Protein AF-A0A258KJ62-F1 (afdb_monomer_lite)

Radius of gyration: 13.95 Å; chains: 1; bounding box: 26×23×43 Å

Structure (mmCIF, N/CA/C/O backbone):
data_AF-A0A258KJ62-F1
#
_entry.id   AF-A0A258KJ62-F1
#
loop_
_atom_site.group_PDB
_atom_site.id
_atom_site.type_symbol
_atom_site.label_atom_id
_atom_site.label_alt_id
_atom_site.label_comp_id
_atom_site.label_asym_id
_atom_site.label_entity_id
_atom_site.label_seq_id
_atom_site.pdbx_PDB_ins_code
_atom_site.Cartn_x
_atom_site.Cartn_y
_atom_site.Cartn_z
_atom_site.occupancy
_atom_site.B_iso_or_equiv
_atom_site.auth_seq_id
_atom_site.auth_comp_id
_atom_site.auth_asym_id
_atom_site.auth_atom_id
_atom_site.pdbx_PDB_model_num
ATOM 1 N N . ARG A 1 1 ? 12.351 -1.008 -26.833 1.00 57.28 1 ARG A N 1
ATOM 2 C CA . ARG A 1 1 ? 11.408 -1.395 -25.752 1.00 57.28 1 ARG A CA 1
ATOM 3 C C . ARG A 1 1 ? 11.722 -0.534 -24.542 1.00 57.28 1 ARG A C 1
ATOM 5 O O . ARG A 1 1 ? 12.881 -0.507 -24.139 1.00 57.28 1 ARG A O 1
ATOM 12 N N . GLY A 1 2 ? 10.756 0.258 -24.082 1.00 83.12 2 GLY A N 1
ATOM 13 C CA . GLY A 1 2 ? 10.977 1.288 -23.066 1.00 83.12 2 GLY A CA 1
ATOM 14 C C . GLY A 1 2 ? 10.874 0.707 -21.660 1.00 83.12 2 GLY A C 1
ATOM 15 O O . GLY A 1 2 ? 10.039 -0.154 -21.397 1.00 83.12 2 GLY A O 1
ATOM 16 N N . ARG A 1 3 ? 11.726 1.164 -20.741 1.00 90.88 3 ARG A N 1
ATOM 17 C CA . ARG A 1 3 ? 11.482 0.942 -19.311 1.00 90.88 3 ARG A CA 1
ATOM 18 C C . ARG A 1 3 ? 10.409 1.925 -18.861 1.00 90.88 3 ARG A C 1
ATOM 20 O O . ARG A 1 3 ? 10.545 3.125 -19.085 1.00 90.88 3 ARG A O 1
ATOM 27 N N . VAL A 1 4 ? 9.362 1.417 -18.224 1.00 95.69 4 VAL A N 1
ATOM 28 C CA . VAL A 1 4 ? 8.312 2.226 -17.609 1.00 95.69 4 VAL A CA 1
ATOM 29 C C . VAL A 1 4 ? 8.648 2.376 -16.137 1.00 95.69 4 VAL A C 1
ATOM 31 O O . VAL A 1 4 ? 8.802 1.380 -15.437 1.00 95.69 4 VAL A O 1
ATOM 34 N N . ARG A 1 5 ? 8.733 3.619 -15.660 1.00 97.00 5 ARG A N 1
ATOM 35 C CA . ARG A 1 5 ? 8.884 3.949 -14.240 1.00 97.00 5 ARG A CA 1
ATOM 36 C C . ARG A 1 5 ? 7.620 4.650 -13.760 1.00 97.00 5 ARG A C 1
ATOM 38 O O . ARG A 1 5 ? 7.193 5.620 -14.380 1.00 97.00 5 ARG A O 1
ATOM 45 N N . ARG A 1 6 ? 7.023 4.166 -12.671 1.00 97.31 6 ARG A N 1
ATOM 46 C CA . ARG A 1 6 ? 5.823 4.765 -12.068 1.00 97.31 6 ARG A CA 1
ATOM 47 C C . ARG A 1 6 ? 6.040 5.044 -10.593 1.00 97.31 6 ARG A C 1
ATOM 49 O O . ARG A 1 6 ? 6.531 4.178 -9.87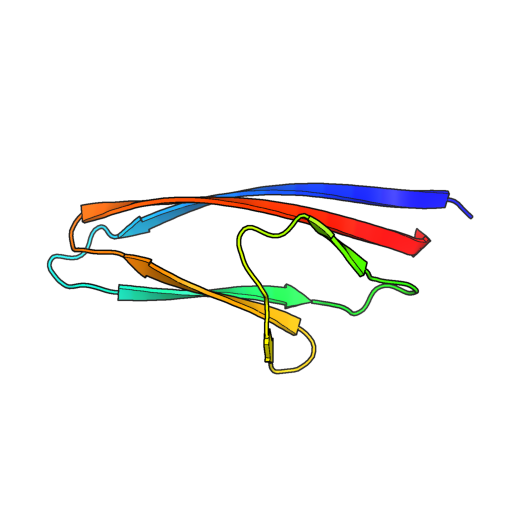0 1.00 97.31 6 ARG A O 1
ATOM 56 N N . SER A 1 7 ? 5.635 6.234 -10.175 1.00 98.12 7 SER A N 1
ATOM 57 C CA . SER A 1 7 ? 5.569 6.642 -8.775 1.00 98.12 7 SER A CA 1
ATOM 58 C C . SER A 1 7 ? 4.121 6.569 -8.309 1.00 98.12 7 SER A C 1
ATOM 60 O O . SER A 1 7 ? 3.224 7.004 -9.030 1.00 98.12 7 SER A O 1
ATOM 62 N N . TYR A 1 8 ? 3.907 6.025 -7.119 1.00 98.06 8 TYR A N 1
ATOM 63 C CA . TYR A 1 8 ? 2.606 5.940 -6.472 1.00 98.06 8 TYR A CA 1
ATOM 64 C C . TYR A 1 8 ? 2.659 6.663 -5.135 1.00 98.06 8 TYR A C 1
ATOM 66 O O . TYR A 1 8 ? 3.628 6.527 -4.385 1.00 98.06 8 TYR A O 1
ATOM 74 N N . GLU A 1 9 ? 1.588 7.388 -4.845 1.00 98.31 9 GLU A N 1
ATOM 75 C CA . GLU A 1 9 ? 1.310 8.009 -3.558 1.00 98.31 9 GLU A CA 1
ATOM 76 C C . GLU A 1 9 ? -0.100 7.596 -3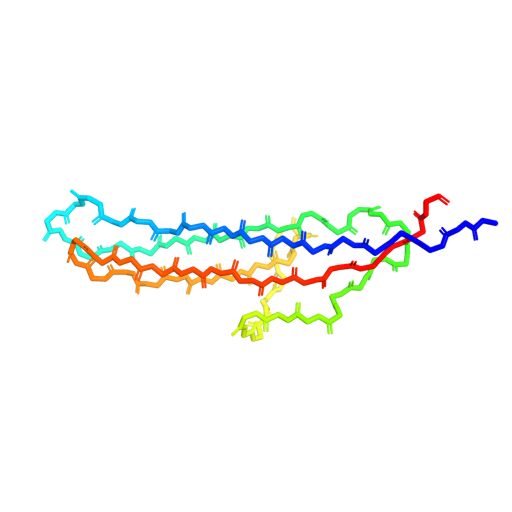.147 1.00 98.31 9 GLU A C 1
ATOM 78 O O . GLU A 1 9 ? -1.032 7.682 -3.948 1.00 98.31 9 GLU A O 1
ATOM 83 N N . ILE A 1 10 ? -0.230 7.043 -1.945 1.00 97.81 10 ILE A N 1
ATOM 84 C CA . ILE A 1 10 ? -1.476 6.477 -1.435 1.00 97.81 10 ILE A CA 1
ATOM 85 C C . ILE A 1 10 ? -1.688 6.998 -0.023 1.00 97.81 10 ILE A C 1
ATOM 87 O O . ILE A 1 10 ? -0.885 6.715 0.866 1.00 97.81 10 ILE A O 1
ATOM 91 N N . ASP A 1 11 ? -2.794 7.700 0.186 1.00 98.00 11 ASP A N 1
ATOM 92 C CA . ASP A 1 11 ? -3.206 8.148 1.509 1.00 98.00 11 ASP A CA 1
ATOM 93 C C . ASP A 1 11 ? -4.054 7.078 2.193 1.00 98.00 11 ASP A C 1
ATOM 95 O O . ASP A 1 11 ? -5.107 6.666 1.701 1.00 98.00 11 ASP A O 1
ATOM 99 N N . LEU A 1 12 ? -3.589 6.625 3.353 1.00 97.88 12 LEU A N 1
ATOM 100 C CA . LEU A 1 12 ? -4.302 5.700 4.217 1.00 97.88 12 LEU A CA 1
ATOM 101 C C . LEU A 1 12 ? -4.930 6.481 5.369 1.00 97.88 12 LEU A C 1
ATOM 103 O O . LEU A 1 12 ? -4.256 7.256 6.047 1.00 97.88 12 LEU A O 1
ATOM 107 N N . ALA A 1 13 ? -6.218 6.255 5.619 1.00 97.69 13 ALA A N 1
ATOM 108 C CA . ALA A 1 13 ? -6.946 6.889 6.711 1.00 97.69 13 ALA A CA 1
ATOM 109 C C . ALA A 1 13 ? -7.800 5.863 7.460 1.00 97.69 13 ALA A C 1
ATOM 111 O O . ALA A 1 13 ? -8.587 5.132 6.858 1.00 97.69 13 ALA A O 1
ATOM 112 N N . ASN A 1 14 ? -7.672 5.835 8.785 1.00 98.19 14 ASN A N 1
ATOM 113 C CA . ASN A 1 14 ? -8.513 5.031 9.657 1.00 98.19 14 ASN A CA 1
ATOM 114 C C . ASN A 1 14 ? -9.601 5.899 10.291 1.00 98.19 14 ASN A C 1
ATOM 116 O O . ASN A 1 14 ? -9.339 6.590 11.263 1.00 98.19 14 ASN A O 1
ATOM 120 N N . ALA A 1 15 ? -10.833 5.829 9.791 1.00 97.38 15 ALA A N 1
ATOM 121 C CA . ALA A 1 15 ? -11.978 6.519 10.398 1.00 97.38 15 ALA A CA 1
ATOM 122 C C . ALA A 1 15 ? -12.679 5.704 11.508 1.00 97.38 15 ALA A C 1
ATOM 124 O O . ALA A 1 15 ? -13.785 6.043 11.927 1.00 97.38 15 ALA A O 1
ATOM 125 N N . LYS A 1 16 ? -12.102 4.576 11.940 1.00 97.25 16 LYS A N 1
ATOM 126 C CA . LYS A 1 16 ? -12.660 3.734 13.003 1.00 97.25 16 LYS A CA 1
ATOM 127 C C . LYS A 1 16 ? -12.168 4.196 14.374 1.00 97.25 16 LYS A C 1
ATOM 129 O O . LYS A 1 16 ? -11.098 4.784 14.511 1.00 97.25 16 LYS A O 1
ATOM 134 N N . SER A 1 17 ? -12.942 3.849 15.401 1.00 96.81 17 SER A N 1
ATOM 135 C CA . SER A 1 17 ? -12.593 4.055 16.812 1.00 96.81 17 SER A CA 1
ATOM 136 C C . SER A 1 17 ? -11.545 3.067 17.340 1.00 96.81 17 SER A C 1
ATOM 138 O O . SER A 1 17 ? -10.977 3.301 18.402 1.00 96.81 17 SER A O 1
ATOM 140 N N . GLY A 1 18 ? -11.279 1.977 16.613 1.00 97.75 18 GLY A N 1
ATOM 141 C CA . GLY A 1 18 ? -10.233 0.999 16.919 1.00 97.75 18 GLY A CA 1
ATOM 142 C C . GLY A 1 18 ? -9.072 1.060 15.926 1.00 97.75 18 GLY A C 1
ATOM 143 O O . GLY A 1 18 ? -9.216 1.591 14.822 1.00 97.75 18 GLY A O 1
ATOM 144 N N . SER A 1 19 ? -7.923 0.503 16.313 1.00 98.25 19 SER A N 1
ATOM 145 C CA . SER A 1 19 ? -6.781 0.339 15.407 1.00 98.25 19 SER A CA 1
ATOM 146 C C . SER A 1 19 ? -7.115 -0.638 14.282 1.00 98.25 19 SER A C 1
ATOM 148 O O . SER A 1 19 ? -7.767 -1.657 14.514 1.00 98.25 19 SER A O 1
ATOM 15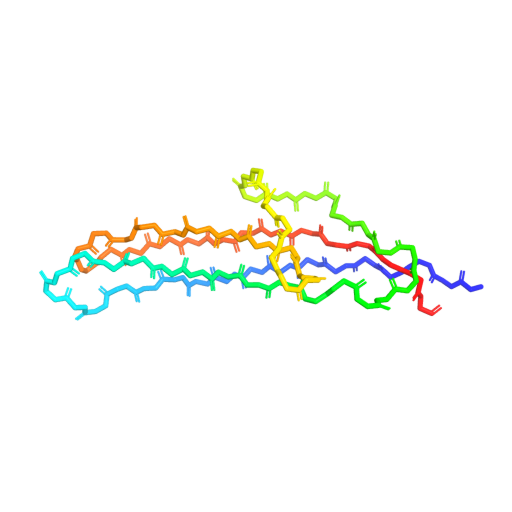0 N N . ILE A 1 20 ? -6.630 -0.352 13.076 1.00 98.31 20 ILE A N 1
ATOM 151 C CA . ILE A 1 20 ? -6.776 -1.240 11.917 1.00 98.31 20 ILE A CA 1
ATOM 152 C C . ILE A 1 20 ? -5.413 -1.559 11.316 1.00 98.31 20 ILE A C 1
ATOM 154 O O . ILE A 1 20 ? -4.500 -0.734 11.355 1.00 98.31 20 ILE A O 1
ATOM 158 N N . THR A 1 21 ? -5.297 -2.734 10.704 1.00 97.94 21 THR A N 1
ATOM 159 C CA . THR A 1 21 ? -4.152 -3.084 9.863 1.00 97.94 21 THR A CA 1
ATOM 160 C C . THR A 1 21 ? -4.595 -3.153 8.407 1.00 97.94 21 THR A C 1
ATOM 162 O O . THR A 1 21 ? -5.516 -3.890 8.066 1.00 97.94 21 THR A O 1
ATOM 165 N N . ILE A 1 22 ? -3.920 -2.394 7.549 1.00 97.00 22 ILE A N 1
ATOM 166 C CA . ILE A 1 22 ? -4.147 -2.328 6.107 1.00 97.00 22 ILE A CA 1
ATOM 167 C C . ILE A 1 22 ? -2.995 -3.049 5.410 1.00 97.00 22 ILE A C 1
ATOM 169 O O . ILE A 1 22 ? -1.830 -2.727 5.641 1.00 97.00 22 ILE A O 1
ATOM 173 N N . GLU A 1 23 ? -3.308 -4.002 4.535 1.00 97.50 23 GLU A N 1
ATOM 174 C CA . GLU A 1 23 ? -2.328 -4.596 3.625 1.00 97.50 23 GLU A CA 1
ATOM 175 C C . GLU A 1 23 ? -2.460 -3.965 2.236 1.00 97.50 23 GLU A C 1
ATOM 177 O O . GLU A 1 23 ? -3.461 -4.148 1.548 1.00 97.50 23 GLU A O 1
ATOM 182 N N . LEU A 1 24 ? -1.432 -3.230 1.819 1.00 97.00 24 LEU A N 1
ATOM 183 C CA . LEU A 1 24 ? -1.308 -2.710 0.464 1.00 97.00 24 LEU A CA 1
ATOM 184 C C . LEU A 1 24 ? -0.570 -3.736 -0.396 1.00 97.00 24 LEU A C 1
ATOM 186 O O . LEU A 1 24 ? 0.522 -4.161 -0.021 1.00 97.00 24 LEU A O 1
ATOM 190 N N . ARG A 1 25 ? -1.130 -4.091 -1.558 1.00 97.31 25 ARG A N 1
ATOM 191 C CA . ARG A 1 25 ? -0.533 -5.045 -2.503 1.00 97.31 25 ARG A CA 1
ATOM 192 C C . ARG A 1 25 ? -0.292 -4.416 -3.870 1.00 97.31 25 ARG A C 1
ATOM 194 O O . ARG A 1 25 ? -1.167 -3.734 -4.397 1.00 97.31 25 ARG A O 1
ATOM 201 N N . HIS A 1 26 ? 0.856 -4.717 -4.471 1.00 96.81 26 HIS A N 1
ATOM 202 C CA . HIS A 1 26 ? 1.165 -4.391 -5.861 1.00 96.81 26 HIS A CA 1
ATOM 203 C C . HIS A 1 26 ? 1.446 -5.676 -6.663 1.00 96.81 26 HIS A C 1
ATOM 205 O O . HIS A 1 26 ? 2.423 -6.374 -6.361 1.00 96.81 26 HIS A O 1
ATOM 211 N N . PRO A 1 27 ? 0.623 -6.015 -7.676 1.00 94.62 27 PRO A N 1
ATOM 212 C CA . PRO A 1 27 ? 0.861 -7.170 -8.540 1.00 94.62 27 PRO A CA 1
ATOM 213 C C . PRO A 1 27 ? 2.192 -7.061 -9.289 1.00 94.62 27 PRO A C 1
ATOM 215 O O . PRO A 1 27 ? 2.503 -6.012 -9.840 1.00 94.62 27 PRO A O 1
ATOM 218 N N . ARG A 1 28 ? 2.952 -8.156 -9.370 1.00 93.62 28 ARG A N 1
ATOM 219 C CA . ARG A 1 28 ? 4.297 -8.175 -9.975 1.00 93.62 28 ARG A CA 1
ATOM 220 C C . ARG A 1 28 ? 4.331 -8.877 -11.337 1.00 93.62 28 ARG A C 1
ATOM 222 O O . ARG A 1 28 ? 5.303 -9.550 -11.661 1.00 93.62 28 ARG A O 1
ATOM 229 N N . HIS A 1 29 ? 3.247 -8.786 -12.105 1.00 91.94 29 HIS A N 1
ATOM 230 C CA . HIS A 1 29 ? 3.077 -9.567 -13.335 1.00 91.94 29 HIS A CA 1
ATOM 231 C C . HIS A 1 29 ? 3.832 -8.992 -14.540 1.00 91.94 29 HIS A C 1
ATOM 233 O O . HIS A 1 29 ? 3.990 -9.685 -15.543 1.00 91.94 29 HIS A O 1
ATOM 239 N N . GLN A 1 30 ? 4.290 -7.738 -14.479 1.00 93.62 30 GLN A N 1
ATOM 240 C CA . GLN A 1 30 ? 4.999 -7.134 -15.603 1.00 93.62 30 GLN A CA 1
ATOM 241 C C . GLN A 1 30 ? 6.422 -7.707 -15.739 1.00 93.62 30 GLN A C 1
ATOM 243 O O . GLN A 1 30 ? 7.114 -7.895 -14.732 1.00 93.62 30 GLN A O 1
ATOM 248 N N . PRO A 1 31 ? 6.911 -7.946 -16.970 1.00 93.00 31 PRO A N 1
ATOM 249 C CA . PRO A 1 31 ? 8.273 -8.417 -17.185 1.00 93.00 31 PRO A CA 1
ATOM 250 C C . PRO A 1 31 ? 9.313 -7.452 -16.607 1.00 93.00 31 PRO A C 1
ATOM 252 O O . PRO A 1 31 ? 9.196 -6.230 -16.740 1.00 93.00 31 PRO A O 1
ATOM 255 N N . ASN A 1 32 ? 10.357 -8.006 -15.985 1.00 93.69 32 ASN A N 1
ATOM 256 C CA . ASN A 1 32 ? 11.415 -7.250 -15.305 1.00 93.69 32 ASN A CA 1
ATOM 257 C C . ASN A 1 32 ? 10.892 -6.250 -14.256 1.00 93.69 32 ASN A C 1
ATOM 259 O O . ASN A 1 32 ? 11.497 -5.197 -14.049 1.00 93.69 32 ASN A O 1
ATOM 263 N N . PHE A 1 33 ? 9.777 -6.583 -13.595 1.00 95.75 33 PHE A N 1
ATOM 264 C CA . PHE A 1 33 ? 9.259 -5.812 -12.472 1.00 95.75 33 PHE A CA 1
ATOM 265 C C . PHE A 1 33 ? 10.291 -5.707 -11.347 1.00 95.75 33 PHE A C 1
ATOM 267 O O . PHE A 1 33 ? 10.797 -6.715 -10.840 1.00 95.75 33 PHE A O 1
ATOM 274 N N . ARG A 1 34 ? 10.525 -4.481 -10.886 1.00 95.94 34 ARG A N 1
ATOM 275 C CA . ARG A 1 34 ? 11.309 -4.191 -9.688 1.00 95.94 34 ARG A CA 1
ATOM 276 C C . ARG A 1 34 ? 10.728 -3.016 -8.917 1.00 95.94 34 ARG A C 1
ATOM 278 O O . ARG A 1 34 ? 10.236 -2.048 -9.496 1.00 95.94 34 ARG A O 1
ATOM 285 N N . ILE A 1 35 ? 10.861 -3.081 -7.599 1.00 97.44 35 ILE A N 1
ATOM 286 C CA . ILE A 1 35 ? 10.635 -1.941 -6.713 1.00 97.44 35 ILE A CA 1
ATOM 287 C C . ILE A 1 35 ? 11.923 -1.119 -6.683 1.00 97.44 35 ILE A C 1
ATOM 289 O O . ILE A 1 35 ? 13.009 -1.649 -6.463 1.00 97.44 35 ILE A O 1
ATOM 293 N N . VAL A 1 36 ? 11.800 0.171 -6.974 1.00 97.88 36 VAL A N 1
ATOM 294 C CA . VAL A 1 36 ? 12.910 1.134 -7.022 1.00 97.88 36 VAL A CA 1
ATOM 295 C C . VAL A 1 36 ? 13.029 1.892 -5.703 1.00 97.88 36 VAL A C 1
ATOM 297 O O . VAL A 1 36 ? 14.130 2.222 -5.280 1.00 97.88 36 VAL A O 1
ATOM 300 N N . SER A 1 37 ? 11.893 2.186 -5.075 1.00 97.94 37 SER A N 1
ATOM 301 C CA . SER A 1 37 ? 11.797 2.816 -3.760 1.00 97.94 37 SER A CA 1
ATOM 302 C C . SER A 1 37 ? 10.541 2.297 -3.079 1.00 97.94 37 SER A C 1
ATOM 304 O O . SER A 1 37 ? 9.519 2.109 -3.743 1.00 97.94 37 SER A O 1
ATOM 306 N N . GLU A 1 38 ? 10.610 2.056 -1.778 1.00 98.12 38 GLU A N 1
ATOM 307 C CA . GLU A 1 38 ? 9.503 1.539 -0.985 1.00 98.12 38 GLU A CA 1
ATOM 308 C C . GLU A 1 38 ? 9.413 2.247 0.368 1.00 98.12 38 GLU A C 1
ATOM 310 O O . GLU A 1 38 ? 10.440 2.663 0.904 1.00 98.12 38 GLU A O 1
ATOM 315 N N . PRO A 1 39 ? 8.202 2.364 0.945 1.00 95.62 39 PRO A N 1
ATOM 316 C CA . PRO A 1 39 ? 7.986 3.022 2.238 1.00 95.62 39 PRO A CA 1
ATOM 317 C C . PRO A 1 39 ? 8.690 2.284 3.385 1.00 95.62 39 PRO A C 1
ATOM 319 O O . PRO A 1 39 ? 8.997 2.859 4.422 1.00 95.62 39 PRO A O 1
ATOM 322 N N . ARG A 1 40 ? 8.887 0.979 3.199 1.00 95.88 40 ARG A N 1
ATOM 323 C CA . ARG A 1 40 ? 9.598 0.021 4.044 1.00 95.88 40 ARG A CA 1
ATOM 324 C C . ARG A 1 40 ? 9.692 -1.287 3.276 1.00 95.88 40 ARG A C 1
ATOM 326 O O . ARG A 1 40 ? 9.008 -1.448 2.267 1.00 95.88 40 ARG A O 1
ATOM 333 N N . ARG A 1 41 ? 10.475 -2.230 3.790 1.00 96.69 41 ARG A N 1
ATOM 334 C CA . ARG A 1 41 ? 10.656 -3.542 3.171 1.00 96.69 41 ARG A CA 1
ATOM 335 C C . ARG A 1 41 ? 9.316 -4.255 2.963 1.00 96.69 41 ARG A C 1
ATOM 337 O O . ARG A 1 41 ? 8.580 -4.471 3.926 1.00 96.69 41 ARG A O 1
ATOM 344 N N . HIS A 1 42 ? 9.013 -4.596 1.716 1.00 97.56 42 HIS A N 1
ATOM 345 C CA . HIS A 1 42 ? 7.871 -5.436 1.369 1.00 97.56 42 HIS A CA 1
ATOM 346 C C . HIS A 1 42 ? 8.134 -6.921 1.651 1.00 97.56 42 HIS A C 1
ATOM 348 O O . HIS A 1 42 ? 9.270 -7.396 1.593 1.00 97.56 42 HIS A O 1
ATOM 354 N N . ASP A 1 43 ? 7.045 -7.659 1.855 1.00 97.00 43 ASP A N 1
ATOM 355 C CA . ASP A 1 43 ? 7.008 -9.117 1.739 1.00 97.00 43 ASP A CA 1
ATOM 356 C C . ASP A 1 43 ? 6.459 -9.525 0.365 1.00 97.00 43 ASP A C 1
ATOM 358 O O . ASP A 1 43 ? 5.832 -8.722 -0.333 1.00 97.00 43 ASP A O 1
ATOM 362 N N . ILE A 1 44 ? 6.619 -10.800 0.000 1.00 95.69 44 ILE A N 1
ATOM 363 C CA . ILE A 1 44 ? 5.895 -11.403 -1.126 1.00 95.69 44 ILE A CA 1
ATOM 364 C C . ILE A 1 44 ? 4.719 -12.217 -0.603 1.00 95.69 44 ILE A C 1
ATOM 366 O O . ILE A 1 44 ? 4.907 -13.162 0.160 1.00 95.69 44 ILE A O 1
ATOM 370 N N . ARG A 1 45 ? 3.503 -11.854 -1.025 1.00 95.31 45 ARG A N 1
ATOM 371 C CA . ARG A 1 45 ? 2.254 -12.536 -0.656 1.00 95.31 45 ARG A CA 1
ATOM 372 C C . ARG A 1 45 ? 1.363 -12.682 -1.874 1.00 95.31 45 ARG A C 1
ATOM 374 O O . ARG A 1 45 ? 1.082 -11.696 -2.548 1.00 95.31 45 ARG A O 1
ATOM 381 N N . ASP A 1 46 ? 0.959 -13.914 -2.165 1.00 93.56 46 ASP A N 1
ATOM 382 C CA . ASP A 1 46 ? 0.113 -14.267 -3.313 1.00 93.56 46 ASP A CA 1
ATOM 383 C C . ASP A 1 46 ? 0.623 -13.664 -4.639 1.00 93.56 46 ASP A C 1
ATOM 385 O O . ASP A 1 46 ? -0.127 -13.092 -5.426 1.00 93.56 46 ASP A O 1
ATOM 389 N N . GLY A 1 47 ? 1.943 -13.717 -4.856 1.00 94.06 47 GLY A N 1
ATOM 390 C CA . GLY A 1 47 ? 2.594 -13.177 -6.058 1.00 94.06 47 GLY A CA 1
ATOM 391 C C . GLY A 1 47 ? 2.686 -11.644 -6.131 1.00 94.06 47 GLY A C 1
ATOM 392 O O . GLY A 1 47 ? 3.233 -11.108 -7.096 1.00 94.06 47 GLY A O 1
ATOM 393 N N . ALA A 1 48 ? 2.205 -10.922 -5.118 1.00 97.31 48 ALA A N 1
ATOM 394 C CA . ALA A 1 48 ? 2.289 -9.469 -5.021 1.00 97.31 48 ALA A CA 1
ATOM 395 C C . ALA A 1 48 ? 3.379 -9.025 -4.034 1.00 97.31 48 ALA A C 1
ATOM 397 O O . ALA A 1 48 ? 3.685 -9.724 -3.067 1.00 97.31 48 ALA A O 1
ATOM 398 N N . ALA A 1 49 ? 3.942 -7.837 -4.263 1.00 97.44 49 ALA A N 1
ATOM 399 C CA . ALA A 1 49 ? 4.662 -7.121 -3.213 1.00 97.44 49 ALA A CA 1
ATOM 400 C C . ALA A 1 49 ? 3.641 -6.557 -2.221 1.00 97.44 49 ALA A C 1
ATOM 402 O O . ALA A 1 49 ? 2.648 -5.966 -2.650 1.00 97.44 49 ALA A O 1
ATOM 403 N N . ALA A 1 50 ? 3.866 -6.755 -0.924 1.00 98.00 50 ALA A N 1
ATOM 404 C CA . ALA A 1 50 ? 2.906 -6.414 0.117 1.00 98.00 50 ALA A CA 1
ATOM 405 C C . ALA A 1 50 ? 3.536 -5.608 1.262 1.00 98.00 50 ALA A C 1
ATOM 407 O O . ALA A 1 50 ? 4.611 -5.949 1.755 1.00 98.00 50 ALA A O 1
ATOM 408 N N . TRP A 1 51 ? 2.816 -4.588 1.734 1.00 98.25 51 TRP A N 1
ATOM 409 C CA . TRP A 1 51 ? 3.172 -3.757 2.891 1.00 98.25 51 TRP A CA 1
ATOM 410 C C . TRP A 1 51 ? 2.006 -3.703 3.891 1.00 98.25 51 TRP A C 1
ATOM 412 O O . TRP A 1 51 ? 0.856 -3.583 3.477 1.00 98.25 51 TRP A O 1
ATOM 422 N N . ARG A 1 52 ? 2.277 -3.762 5.206 1.00 97.25 52 ARG A N 1
ATOM 423 C CA . ARG A 1 52 ? 1.247 -3.801 6.275 1.00 97.25 52 ARG A CA 1
ATOM 424 C C . ARG A 1 52 ? 1.260 -2.593 7.198 1.00 97.25 52 ARG A C 1
ATOM 426 O O . ARG A 1 52 ? 2.120 -2.505 8.069 1.00 97.25 52 ARG A O 1
ATOM 433 N N . PHE A 1 53 ? 0.333 -1.659 7.057 1.00 97.44 53 PHE A N 1
ATOM 434 C CA . PHE A 1 53 ? 0.251 -0.427 7.857 1.00 97.44 53 PHE A CA 1
ATOM 435 C C . PHE A 1 53 ? -0.715 -0.624 9.014 1.00 97.44 53 PHE A C 1
ATOM 437 O O . PHE A 1 53 ? -1.859 -0.997 8.780 1.00 97.44 53 PHE A O 1
ATOM 444 N N . THR A 1 54 ? -0.268 -0.388 10.245 1.00 97.88 54 THR A N 1
ATOM 445 C CA . THR A 1 54 ? -1.166 -0.357 11.402 1.00 97.88 54 THR A CA 1
ATOM 446 C C . THR A 1 54 ? -1.451 1.093 11.731 1.00 97.88 54 THR A C 1
ATOM 448 O O . THR A 1 54 ? -0.547 1.823 12.126 1.00 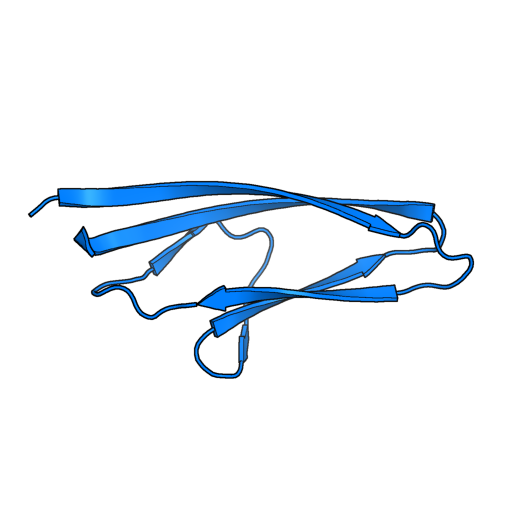97.88 54 THR A O 1
ATOM 451 N N . LEU A 1 55 ? -2.706 1.498 11.565 1.00 98.31 55 LEU A N 1
ATOM 452 C CA . LEU A 1 55 ? -3.159 2.844 11.876 1.00 98.31 55 LEU A CA 1
ATOM 453 C C . LEU A 1 55 ? -3.899 2.839 13.208 1.00 98.31 55 LEU A C 1
ATOM 455 O O . LEU A 1 55 ? -4.799 2.025 13.431 1.00 98.31 55 LEU A O 1
ATOM 459 N N . SER A 1 56 ? -3.538 3.784 14.073 1.00 98.25 56 SER A N 1
ATOM 460 C CA . SER A 1 56 ? -4.293 4.107 15.282 1.00 98.25 56 SER A CA 1
ATOM 461 C C . SER A 1 56 ? -5.710 4.599 14.936 1.00 98.25 56 SER A C 1
ATOM 463 O O . SER A 1 56 ? -5.978 4.939 13.776 1.00 98.25 56 SER A O 1
ATOM 465 N N . PRO A 1 57 ? -6.642 4.645 15.906 1.00 98.50 57 PRO A N 1
ATOM 466 C CA . PRO A 1 57 ? -7.940 5.289 15.715 1.00 98.50 57 PRO A CA 1
ATOM 467 C C . PRO A 1 57 ? -7.778 6.720 15.193 1.00 98.50 57 PRO A C 1
ATOM 469 O O . PRO A 1 57 ? -6.963 7.475 15.722 1.00 98.50 57 PRO A O 1
ATOM 472 N N . ASN A 1 58 ? -8.534 7.095 14.158 1.00 97.50 58 ASN A N 1
ATOM 473 C CA . ASN A 1 58 ? -8.425 8.392 13.464 1.00 97.50 58 ASN A CA 1
ATOM 474 C C . ASN A 1 58 ? -7.052 8.679 12.814 1.00 97.50 58 ASN A C 1
ATOM 476 O O . ASN A 1 58 ? -6.819 9.785 12.323 1.00 97.50 58 ASN A O 1
ATOM 480 N N . GLY A 1 59 ? -6.149 7.694 12.791 1.00 97.88 59 GLY A N 1
ATOM 481 C CA . GLY A 1 59 ? -4.802 7.817 12.248 1.00 97.88 59 GLY A CA 1
ATOM 482 C C . GLY A 1 59 ? -4.782 7.962 10.728 1.00 97.88 59 GLY A C 1
ATOM 483 O O . GLY A 1 59 ? -5.666 7.471 10.018 1.00 97.88 59 GLY A O 1
ATOM 484 N N . ARG A 1 60 ? -3.742 8.630 10.226 1.00 98.00 60 ARG A N 1
ATOM 485 C CA . ARG A 1 60 ? -3.470 8.804 8.795 1.00 98.00 60 ARG A CA 1
ATOM 486 C C . ARG A 1 60 ? -1.997 8.555 8.503 1.00 98.00 60 ARG A C 1
ATOM 488 O O . ARG A 1 60 ? -1.150 8.887 9.327 1.00 98.00 60 ARG A O 1
ATOM 495 N N . GLU A 1 61 ? -1.707 8.015 7.328 1.00 97.62 61 GLU A N 1
ATOM 496 C CA . GLU A 1 61 ? -0.345 7.805 6.839 1.00 97.62 61 GLU A CA 1
ATOM 497 C C . GLU A 1 61 ? -0.323 7.898 5.310 1.00 97.62 61 GLU A C 1
ATOM 499 O O . GLU A 1 61 ? -1.181 7.323 4.642 1.00 97.62 61 GLU A O 1
ATOM 504 N N . THR A 1 62 ? 0.663 8.599 4.752 1.00 98.12 62 THR A N 1
ATOM 505 C CA . THR A 1 62 ? 0.885 8.658 3.302 1.00 98.12 62 THR A CA 1
ATOM 506 C C . THR A 1 62 ? 1.990 7.684 2.921 1.00 98.12 62 THR A C 1
ATOM 508 O O . THR A 1 62 ? 3.111 7.751 3.427 1.00 98.12 62 THR A O 1
ATOM 511 N N . VAL A 1 63 ? 1.686 6.795 1.983 1.00 97.94 63 VAL A N 1
ATOM 512 C CA . VAL A 1 63 ? 2.583 5.747 1.505 1.00 97.94 63 VAL A CA 1
ATOM 513 C C . VAL A 1 63 ? 3.075 6.098 0.112 1.00 97.94 63 VAL A C 1
ATOM 515 O O . VAL A 1 63 ? 2.276 6.289 -0.803 1.00 97.94 63 VAL A O 1
ATOM 518 N N . ARG A 1 64 ? 4.396 6.131 -0.074 1.00 98.44 64 ARG A N 1
ATOM 519 C CA . ARG A 1 64 ? 5.025 6.405 -1.372 1.00 98.44 64 ARG A CA 1
ATOM 520 C C . ARG A 1 64 ? 5.919 5.253 -1.795 1.00 98.44 64 ARG A C 1
ATOM 522 O O . ARG A 1 64 ? 6.740 4.792 -1.009 1.00 98.44 64 ARG A O 1
ATOM 529 N N . TYR A 1 65 ? 5.784 4.811 -3.041 1.00 98.44 65 TYR A N 1
ATOM 530 C CA . TYR A 1 65 ? 6.676 3.812 -3.627 1.00 98.44 65 TYR A CA 1
ATOM 531 C C . TYR A 1 65 ? 6.837 4.018 -5.131 1.00 98.44 65 TYR A C 1
ATOM 533 O O . TYR A 1 65 ? 6.018 4.654 -5.794 1.00 98.44 65 TYR A O 1
ATOM 541 N N . VAL A 1 66 ? 7.924 3.479 -5.675 1.00 98.38 66 VAL A N 1
ATOM 542 C CA . VAL A 1 66 ? 8.272 3.585 -7.091 1.00 98.38 66 VAL A CA 1
ATOM 543 C C . VAL A 1 66 ? 8.546 2.195 -7.634 1.00 98.38 66 VAL A 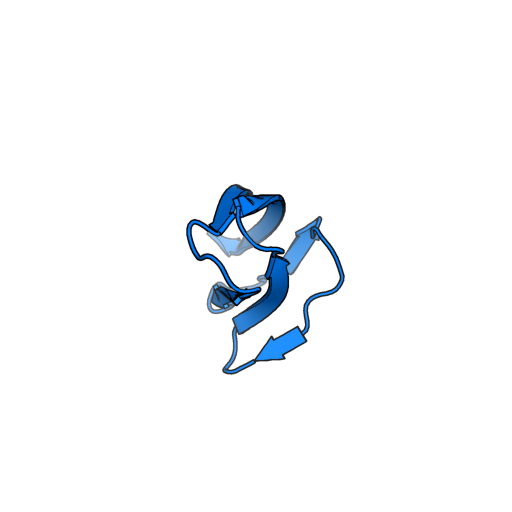C 1
ATOM 545 O O . VAL A 1 66 ? 9.316 1.439 -7.043 1.00 98.38 66 VAL A O 1
ATOM 548 N N . VAL A 1 67 ? 7.965 1.879 -8.787 1.00 97.75 67 VAL A N 1
ATOM 549 C CA . VAL A 1 67 ? 8.211 0.627 -9.511 1.00 97.75 67 VAL A CA 1
ATOM 550 C C . VAL A 1 67 ? 8.770 0.911 -10.895 1.00 97.75 67 VAL A C 1
ATOM 552 O O . VAL A 1 67 ? 8.526 1.967 -11.486 1.00 97.75 67 VAL A O 1
ATOM 555 N N . GLU A 1 68 ? 9.502 -0.057 -11.423 1.00 97.69 68 GLU A N 1
ATOM 556 C CA . GLU A 1 68 ? 9.944 -0.087 -12.809 1.00 97.69 68 GLU A CA 1
ATOM 557 C C . GLU A 1 68 ? 9.637 -1.455 -13.416 1.00 97.69 68 GLU A C 1
ATOM 559 O O . GLU A 1 68 ? 9.738 -2.473 -12.733 1.00 97.69 68 GLU A O 1
ATOM 564 N N . TYR A 1 69 ? 9.253 -1.479 -14.688 1.00 95.94 69 TYR A N 1
ATOM 565 C CA . TYR A 1 69 ? 9.022 -2.701 -15.457 1.00 95.94 69 TYR A CA 1
ATOM 566 C C . TYR A 1 69 ? 9.213 -2.446 -16.958 1.00 95.94 69 TYR A C 1
ATOM 568 O O . TYR A 1 69 ? 9.372 -1.303 -17.397 1.00 95.94 69 TYR A O 1
ATOM 576 N N . GLN A 1 70 ? 9.224 -3.507 -17.765 1.00 93.88 70 GLN A N 1
ATOM 577 C CA . GLN A 1 70 ? 9.209 -3.376 -19.223 1.00 93.88 70 GLN A CA 1
ATOM 578 C C 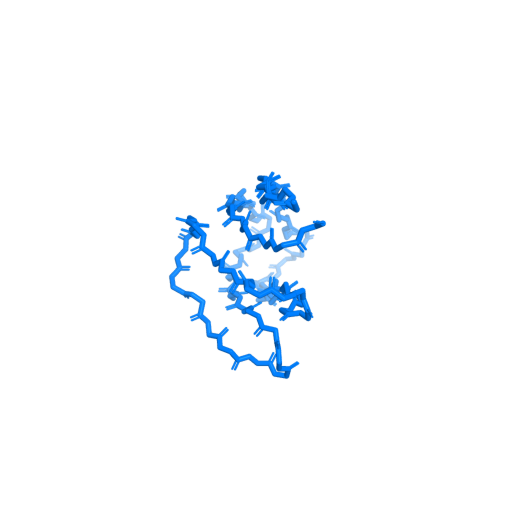. GLN A 1 70 ? 7.806 -3.066 -19.742 1.00 93.88 70 GLN A C 1
ATOM 580 O O . GLN A 1 70 ? 6.857 -3.770 -19.395 1.00 93.88 70 GLN A O 1
ATOM 585 N N . GLY A 1 71 ? 7.709 -2.033 -20.585 1.00 80.62 71 GLY A N 1
ATOM 586 C CA . GLY A 1 71 ? 6.500 -1.654 -21.319 1.00 80.62 71 GLY A CA 1
ATOM 587 C C . GLY A 1 71 ? 6.657 -1.746 -22.828 1.00 80.62 71 GLY A C 1
ATOM 588 O O . GLY A 1 71 ? 7.812 -1.775 -23.333 1.00 80.62 71 GLY A O 1
#

Sequence (71 aa):
RGRVRRSYEIDLANAKSGSITIELRHPRHQPNFRIVSEPRRHDIRDGAAAWRFTLSPNGRETVRYVVEYQG

Secondary structure (DSSP, 8-state):
-PEEEEEEEEEEE--SSS-EEEEEEEE--STT-EEEE-SSPPEEETTEEEEEEEEPTT-EEEEEEEEEEE-

Foldseek 3Di:
DDKDKDKDKDKDWAQDQAKDKDKDWDAQPAAPKDWPFWPDQFDQDPNTTIDIDIAGHRGMDMTMTMMIGDD

pLDDT: mean 95.86, std 5.5, range [57.28, 98.5]